Protein AF-A0A091LFB3-F1 (afdb_monomer)

Solvent-accessible surface area (backbone atoms only — not comparable to full-atom values): 7250 Å² total; per-residue (Å²): 137,87,83,76,77,90,68,91,85,64,100,72,88,86,87,85,53,40,65,62,57,31,53,50,31,42,53,39,42,75,70,62,62,49,53,48,78,47,49,41,88,76,52,60,89,85,48,93,76,52,43,26,23,54,60,40,25,84,82,42,51,69,47,24,73,76,41,66,70,29,47,23,36,37,42,35,32,58,76,48,62,43,44,51,43,72,49,101,88,35,42,36,39,40,44,34,32,36,40,38,32,26,40,44,44,98,86,72,47,73,43,81,71,52,76,47,82,46,76,49,77,48,80,90

InterPro domains:
  IPR001124 Lipid-binding serum glycoprotein, C-terminal [PF02886] (2-122)
  IPR017943 Bactericidal permeability-increasing protein, alpha/beta domain superfamily [SSF55394] (1-122)
  IPR032942 BPI/LBP/Plunc family [PTHR10504] (1-122)

Nearest PDB structures (foldseek):
  1bp1-assembly1_A  TM=8.952E-01  e=3.330E-09  Homo sapiens
  1ewf-assembly1_A  TM=7.933E-01  e=1.955E-08  Homo sapiens
  4m4d-assembly2_B  TM=7.890E-01  e=4.693E-06  Mus musculus
  4m4d-assembly1_A  TM=7.042E-01  e=3.527E-06  Mus musculus

Mean predicted aligned error: 6.25 Å

Secondary structure (DSSP, 8-state):
-------SS-S------HHHHHHHHHHHHHTT--EEEEEGGGS-TT-SS-SBHHHHTTT-HHHHHHSTT-BEEEEEEESS--EEEE-SS-EEEEEEEEEEEEEE-TTSPEEEEEEEEEEEEEE-

Structure (mmCIF, N/CA/C/O backbone):
data_AF-A0A091LFB3-F1
#
_entry.id   AF-A0A091LFB3-F1
#
loop_
_atom_site.group_PDB
_atom_site.id
_atom_site.type_symbol
_atom_site.label_atom_id
_atom_site.label_alt_id
_atom_site.label_comp_id
_atom_site.label_asym_id
_atom_site.label_entity_id
_atom_site.label_seq_id
_atom_site.pdbx_PDB_ins_code
_atom_site.Cartn_x
_atom_site.Cartn_y
_atom_site.Cartn_z
_atom_site.occupancy
_atom_site.B_iso_or_equiv
_atom_site.auth_seq_id
_atom_site.auth_comp_id
_atom_site.auth_asym_id
_atom_site.auth_atom_id
_atom_site.pdbx_PDB_model_num
ATOM 1 N N . PRO A 1 1 ? 21.304 -0.700 -22.711 1.00 55.75 1 PRO A N 1
ATOM 2 C CA . PRO A 1 1 ? 21.117 -1.568 -23.903 1.00 55.75 1 PRO A CA 1
ATOM 3 C C . PRO A 1 1 ? 20.881 -3.024 -23.474 1.00 55.75 1 PRO A C 1
ATOM 5 O O . PRO A 1 1 ? 21.701 -3.559 -22.736 1.00 55.75 1 PRO A O 1
ATOM 8 N N . MET A 1 2 ? 19.757 -3.634 -23.869 1.00 64.50 2 MET A N 1
ATOM 9 C CA . MET A 1 2 ? 19.501 -5.060 -23.619 1.00 64.50 2 MET A CA 1
ATOM 10 C C . MET A 1 2 ? 19.962 -5.866 -24.836 1.00 64.50 2 MET A C 1
ATOM 12 O O . MET A 1 2 ? 19.540 -5.573 -25.952 1.00 64.50 2 MET A O 1
ATOM 16 N N . ALA A 1 3 ? 20.828 -6.856 -24.625 1.00 66.94 3 ALA A N 1
ATOM 17 C CA . ALA A 1 3 ? 21.229 -7.801 -25.660 1.00 66.94 3 ALA A CA 1
ATOM 18 C C . ALA A 1 3 ? 20.350 -9.048 -25.544 1.00 66.94 3 ALA A C 1
ATOM 20 O O . ALA A 1 3 ? 20.377 -9.741 -24.529 1.00 66.94 3 ALA A O 1
ATOM 21 N N . LEU A 1 4 ? 19.546 -9.304 -26.570 1.00 67.75 4 LEU A N 1
ATOM 22 C CA . LEU A 1 4 ? 18.771 -10.531 -26.671 1.00 67.75 4 LEU A CA 1
ATOM 23 C C . LEU A 1 4 ? 19.666 -11.629 -27.263 1.00 67.75 4 LEU A C 1
ATOM 25 O O . LEU A 1 4 ? 20.387 -11.355 -28.227 1.00 67.75 4 LEU A O 1
ATOM 29 N N . PRO A 1 5 ? 19.650 -12.860 -26.722 1.00 71.25 5 PRO A N 1
ATOM 30 C CA . PRO A 1 5 ? 20.353 -13.962 -27.357 1.00 71.25 5 PRO A CA 1
ATOM 31 C C . PRO A 1 5 ? 19.762 -14.203 -28.750 1.00 71.25 5 PRO A C 1
ATOM 33 O O . PRO A 1 5 ? 18.551 -14.084 -28.945 1.00 71.25 5 PRO A O 1
ATOM 36 N N . ALA A 1 6 ? 20.617 -14.555 -29.713 1.00 65.56 6 ALA A N 1
ATOM 37 C CA . ALA A 1 6 ? 20.191 -15.011 -31.032 1.00 65.56 6 ALA A CA 1
ATOM 38 C C . ALA A 1 6 ? 19.434 -16.337 -30.868 1.00 65.56 6 ALA A C 1
ATOM 40 O O . ALA A 1 6 ? 20.018 -17.421 -30.846 1.00 65.56 6 ALA A O 1
ATOM 41 N N . ALA A 1 7 ? 18.131 -16.233 -30.642 1.00 61.97 7 ALA A N 1
ATOM 42 C CA . ALA A 1 7 ? 17.280 -17.374 -30.393 1.00 61.97 7 ALA A CA 1
ATOM 43 C C . ALA A 1 7 ? 17.056 -18.111 -31.714 1.00 61.97 7 ALA A C 1
ATOM 45 O O . ALA A 1 7 ? 16.656 -17.501 -32.705 1.00 61.97 7 ALA A O 1
ATOM 46 N N . ARG A 1 8 ? 17.359 -19.414 -31.739 1.00 63.72 8 ARG A N 1
ATOM 47 C CA . ARG A 1 8 ? 17.301 -20.175 -32.988 1.00 63.72 8 ARG A CA 1
ATOM 48 C C . ARG A 1 8 ? 15.885 -20.472 -33.471 1.00 63.72 8 ARG A C 1
ATOM 50 O O . ARG A 1 8 ? 15.789 -20.574 -34.674 1.00 63.72 8 ARG A O 1
ATOM 57 N N . GLU A 1 9 ? 14.833 -20.474 -32.636 1.00 73.31 9 GLU A N 1
ATOM 58 C CA . GLU A 1 9 ? 13.418 -20.427 -33.089 1.00 73.31 9 GLU A CA 1
ATOM 59 C C . GLU A 1 9 ? 12.418 -19.971 -31.990 1.00 73.31 9 GLU A C 1
ATOM 61 O O . GLU A 1 9 ? 11.824 -20.798 -31.298 1.00 73.31 9 GLU A O 1
ATOM 66 N N . PRO A 1 10 ? 12.187 -18.661 -31.800 1.00 68.62 10 PRO A N 1
ATOM 67 C CA . PRO A 1 10 ? 10.927 -18.178 -31.229 1.00 68.62 10 PRO A CA 1
ATOM 68 C C . PRO A 1 10 ? 10.177 -17.279 -32.221 1.00 68.62 10 PRO A C 1
ATOM 70 O O . PRO A 1 10 ? 10.765 -16.395 -32.839 1.00 68.62 10 PRO A O 1
ATOM 73 N N . MET A 1 11 ? 8.855 -17.451 -32.332 1.00 85.12 11 MET A N 1
ATOM 74 C CA . MET A 1 11 ? 8.001 -16.594 -33.176 1.00 85.12 11 MET A CA 1
ATOM 75 C C . MET A 1 11 ? 7.970 -15.1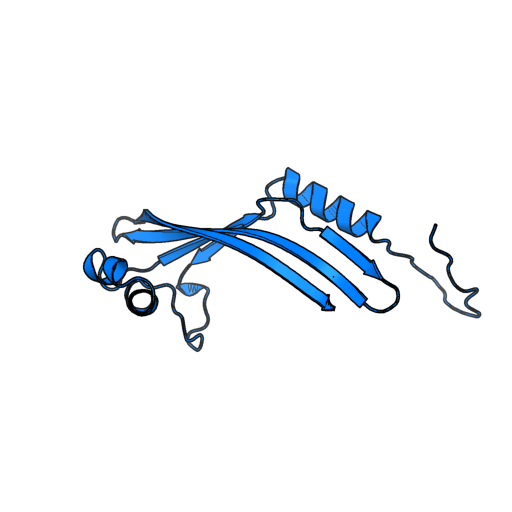23 -32.712 1.00 85.12 11 MET A C 1
ATOM 77 O O . MET A 1 11 ? 7.697 -14.235 -33.514 1.00 85.12 11 MET A O 1
ATOM 81 N N . LEU A 1 12 ? 8.263 -14.851 -31.433 1.00 81.00 12 LEU A N 1
ATOM 82 C CA . LEU A 1 12 ? 8.417 -13.506 -30.873 1.00 81.00 12 LEU A CA 1
ATOM 83 C C . LEU A 1 12 ? 9.291 -13.558 -29.612 1.00 81.00 12 LEU A C 1
ATOM 85 O O . LEU A 1 12 ? 9.079 -14.402 -28.744 1.00 81.00 12 LEU A O 1
ATOM 89 N N . LEU A 1 13 ? 10.232 -12.621 -29.486 1.00 80.88 13 LEU A N 1
ATOM 90 C CA . LEU A 1 13 ? 11.037 -12.421 -28.281 1.00 80.88 13 LEU A CA 1
ATOM 91 C C . LEU A 1 13 ? 10.818 -10.994 -27.767 1.00 80.88 13 LEU A C 1
ATOM 93 O O . LEU A 1 13 ? 11.125 -10.033 -28.470 1.00 80.88 13 LEU A O 1
ATOM 97 N N . LEU A 1 14 ? 10.279 -10.857 -26.551 1.00 81.12 14 LEU A N 1
ATOM 98 C CA . LEU A 1 14 ? 10.020 -9.560 -25.925 1.00 81.12 14 LEU A CA 1
ATOM 99 C C . LEU A 1 14 ? 10.979 -9.309 -24.759 1.00 81.12 14 LEU A C 1
ATOM 101 O O . LEU A 1 14 ? 11.073 -10.090 -23.816 1.00 81.12 14 LEU A O 1
ATOM 105 N N . ALA A 1 15 ? 11.646 -8.165 -24.829 1.00 81.19 15 ALA A N 1
ATOM 106 C CA . ALA A 1 15 ? 12.550 -7.638 -23.825 1.00 81.19 15 ALA A CA 1
ATOM 107 C C . ALA A 1 15 ? 11.835 -6.587 -22.965 1.00 81.19 15 ALA A C 1
ATOM 109 O O . ALA A 1 15 ? 11.597 -5.473 -23.432 1.00 81.19 15 ALA A O 1
ATOM 110 N N . ILE A 1 16 ? 11.526 -6.902 -21.704 1.00 82.88 16 ILE A N 1
ATOM 111 C CA . ILE A 1 16 ? 11.007 -5.911 -20.748 1.00 82.88 16 ILE A CA 1
ATOM 112 C C . ILE A 1 16 ? 12.160 -5.443 -19.865 1.00 82.88 16 ILE A C 1
ATOM 114 O O . ILE A 1 16 ? 12.809 -6.236 -19.186 1.00 82.88 16 ILE A O 1
ATOM 118 N N . THR A 1 17 ? 12.435 -4.142 -19.892 1.00 88.50 17 THR A N 1
ATOM 119 C CA . THR A 1 17 ? 13.497 -3.526 -19.093 1.00 88.50 17 THR A CA 1
ATOM 120 C C . THR A 1 17 ? 12.945 -2.973 -17.784 1.00 88.50 17 THR A C 1
ATOM 122 O O . THR A 1 17 ? 11.764 -2.638 -17.673 1.00 88.50 17 THR A O 1
ATOM 125 N N . GLU A 1 18 ? 13.829 -2.786 -16.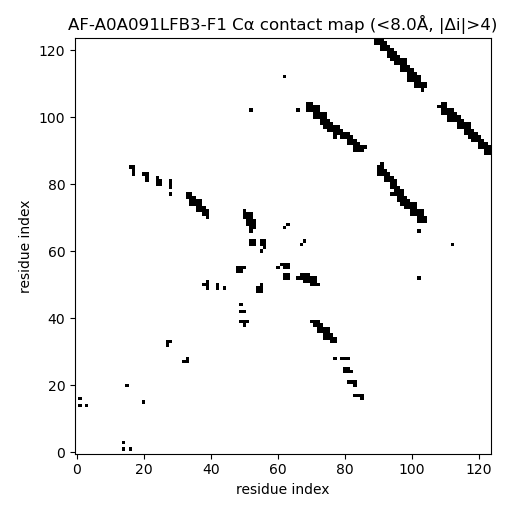803 1.00 91.75 18 GLU A N 1
ATOM 126 C CA . GLU A 1 18 ? 13.494 -2.067 -15.569 1.00 91.75 18 GLU A CA 1
ATOM 127 C C . GLU A 1 18 ? 12.987 -0.641 -15.837 1.00 91.75 18 GLU A C 1
ATOM 129 O O . GLU A 1 18 ? 12.175 -0.130 -15.074 1.00 91.75 18 GLU A O 1
ATOM 134 N N . PHE A 1 19 ? 13.392 -0.014 -16.949 1.00 92.19 19 PHE A N 1
ATOM 135 C CA . PHE A 1 19 ? 12.880 1.294 -17.356 1.00 92.19 19 PHE A CA 1
ATOM 136 C C . PHE A 1 19 ? 11.365 1.260 -17.582 1.00 92.19 19 PHE A C 1
ATOM 138 O O . PHE A 1 19 ? 10.664 2.101 -17.033 1.00 92.19 19 PHE A O 1
ATOM 145 N N . VAL A 1 20 ? 10.841 0.257 -18.300 1.00 92.75 20 VAL A N 1
ATOM 146 C CA . VAL A 1 20 ? 9.391 0.124 -18.540 1.00 92.75 20 VAL A CA 1
ATOM 147 C C . VAL A 1 20 ? 8.630 -0.004 -17.217 1.00 92.75 20 VAL A C 1
ATOM 149 O O . VAL A 1 20 ? 7.643 0.699 -16.995 1.00 92.75 20 VAL A O 1
ATOM 152 N N . ALA A 1 21 ? 9.115 -0.856 -16.309 1.00 91.88 21 ALA A N 1
ATOM 153 C CA . ALA A 1 21 ? 8.492 -1.058 -15.003 1.00 91.88 21 ALA A CA 1
ATOM 154 C C . ALA A 1 21 ? 8.553 0.207 -14.126 1.00 91.88 21 ALA A C 1
ATOM 156 O O . ALA A 1 21 ? 7.553 0.589 -13.515 1.00 91.88 21 ALA A O 1
ATOM 157 N N . ASN A 1 22 ? 9.698 0.894 -14.099 1.00 96.00 22 ASN A N 1
ATOM 158 C CA . ASN A 1 22 ? 9.874 2.123 -13.328 1.00 96.00 22 ASN A CA 1
ATOM 159 C C . ASN A 1 22 ? 9.056 3.287 -13.898 1.00 96.00 22 ASN A C 1
ATOM 161 O O . ASN A 1 22 ? 8.487 4.050 -13.120 1.00 96.00 22 ASN A O 1
ATOM 165 N N . SER A 1 23 ? 8.924 3.409 -15.221 1.00 96.69 23 SER A N 1
ATOM 166 C CA . SER A 1 23 ? 8.034 4.397 -15.842 1.00 96.69 23 SER A CA 1
ATOM 167 C C . SER A 1 23 ? 6.576 4.162 -15.446 1.00 96.69 23 SER A C 1
ATOM 169 O O . SER A 1 23 ? 5.900 5.110 -15.053 1.00 96.69 23 SER A O 1
ATOM 171 N N . ALA A 1 24 ? 6.105 2.910 -15.452 1.00 94.62 24 ALA A N 1
ATOM 172 C CA . ALA A 1 24 ? 4.762 2.590 -14.969 1.00 94.62 24 ALA A CA 1
ATOM 173 C C . ALA A 1 24 ? 4.600 2.948 -13.482 1.00 94.62 24 ALA A C 1
ATOM 175 O O . ALA A 1 24 ? 3.645 3.633 -13.109 1.00 94.62 24 ALA A O 1
ATOM 176 N N . ALA A 1 25 ? 5.556 2.553 -12.634 1.00 94.75 25 ALA A N 1
ATOM 177 C CA . ALA A 1 25 ? 5.543 2.886 -11.210 1.00 94.75 25 ALA A CA 1
ATOM 178 C C . ALA A 1 25 ? 5.504 4.405 -10.963 1.00 94.75 25 ALA A C 1
ATOM 180 O O . ALA A 1 25 ? 4.779 4.856 -10.074 1.00 94.75 25 ALA A O 1
ATOM 181 N N . PHE A 1 26 ? 6.231 5.195 -11.763 1.00 96.62 26 PHE A N 1
ATOM 182 C CA . PHE A 1 26 ? 6.180 6.658 -11.727 1.00 96.62 26 PHE A CA 1
ATOM 183 C C . PHE A 1 26 ? 4.780 7.171 -12.051 1.00 96.62 26 PHE A C 1
ATOM 185 O O . PHE A 1 26 ? 4.222 7.926 -11.260 1.00 96.62 26 PHE A O 1
ATOM 192 N N . THR A 1 27 ? 4.191 6.735 -13.166 1.00 97.75 27 THR A N 1
ATOM 193 C CA . THR A 1 27 ? 2.859 7.183 -13.595 1.00 97.75 27 THR A CA 1
ATOM 194 C C . THR A 1 27 ? 1.779 6.843 -12.570 1.00 97.75 27 THR A C 1
ATOM 196 O O . THR A 1 27 ? 0.965 7.699 -12.235 1.00 97.75 27 THR A O 1
ATOM 199 N N . TYR A 1 28 ? 1.773 5.628 -12.014 1.00 96.81 28 TYR A N 1
ATOM 200 C CA . TYR A 1 28 ? 0.793 5.263 -10.984 1.00 96.81 28 TYR A CA 1
ATOM 201 C C . TYR A 1 28 ? 0.995 6.039 -9.679 1.00 96.81 28 TYR A C 1
ATOM 203 O O . TYR A 1 28 ? 0.016 6.384 -9.009 1.00 96.81 28 TYR A O 1
ATOM 211 N N . PHE A 1 29 ? 2.248 6.324 -9.313 1.00 96.88 29 PHE A N 1
ATOM 212 C CA . PHE A 1 29 ? 2.560 7.142 -8.146 1.00 96.88 29 PHE A CA 1
ATOM 213 C C . PHE A 1 29 ? 2.084 8.587 -8.333 1.00 96.88 29 PHE A C 1
ATOM 215 O O . PHE A 1 29 ? 1.356 9.097 -7.484 1.00 96.88 29 PHE A O 1
ATOM 222 N N . THR A 1 30 ? 2.427 9.225 -9.455 1.00 96.62 30 THR A N 1
ATOM 223 C CA . THR A 1 30 ? 2.050 10.620 -9.737 1.00 96.62 30 THR A CA 1
ATOM 224 C C . THR A 1 30 ? 0.552 10.793 -9.957 1.00 96.62 30 THR A C 1
ATOM 226 O O . THR A 1 30 ? -0.004 11.809 -9.549 1.00 96.62 30 THR A O 1
ATOM 229 N N . ALA A 1 31 ? -0.130 9.783 -10.501 1.00 97.31 31 ALA A N 1
ATOM 230 C CA . ALA A 1 31 ? -1.588 9.761 -10.598 1.00 97.31 31 ALA A CA 1
ATOM 231 C C . ALA A 1 31 ? -2.296 9.573 -9.238 1.00 97.31 31 ALA A C 1
ATOM 233 O O . ALA A 1 31 ? -3.525 9.608 -9.177 1.00 97.31 31 ALA A O 1
ATOM 234 N N . GLY A 1 32 ? -1.561 9.318 -8.146 1.00 95.50 32 GLY A N 1
ATOM 235 C CA . GLY A 1 32 ? -2.147 9.038 -6.831 1.00 95.50 32 GLY A CA 1
ATOM 236 C C . GLY A 1 32 ? -2.925 7.718 -6.778 1.00 95.50 32 GLY A C 1
ATOM 237 O O . GLY A 1 32 ? -3.767 7.525 -5.898 1.00 95.50 32 GLY A O 1
ATOM 238 N N . ALA A 1 33 ? -2.665 6.805 -7.718 1.00 96.94 33 ALA A N 1
ATOM 239 C CA . ALA A 1 33 ? -3.348 5.517 -7.818 1.00 96.94 33 ALA A CA 1
ATOM 240 C C . ALA A 1 33 ? -2.810 4.490 -6.808 1.00 96.94 33 ALA A C 1
ATOM 242 O O . ALA A 1 33 ? -3.502 3.533 -6.464 1.00 96.94 33 ALA A O 1
ATOM 243 N N . LEU A 1 34 ? -1.595 4.700 -6.291 1.00 96.44 34 LEU A N 1
ATOM 244 C CA . LEU A 1 34 ? -0.961 3.842 -5.288 1.00 96.44 34 LEU A CA 1
ATOM 245 C C . LEU A 1 34 ? -1.474 4.141 -3.871 1.00 96.44 34 LEU A C 1
ATOM 247 O O . LEU A 1 34 ? -0.721 4.558 -2.989 1.00 96.44 34 LEU A O 1
ATOM 251 N N . ARG A 1 35 ? -2.774 3.935 -3.659 1.00 96.62 35 ARG A N 1
ATOM 252 C CA . ARG A 1 35 ? -3.444 4.065 -2.362 1.00 96.62 35 ARG A CA 1
ATOM 253 C C . ARG A 1 35 ? -4.512 2.995 -2.196 1.00 96.62 35 ARG A C 1
ATOM 255 O O . ARG 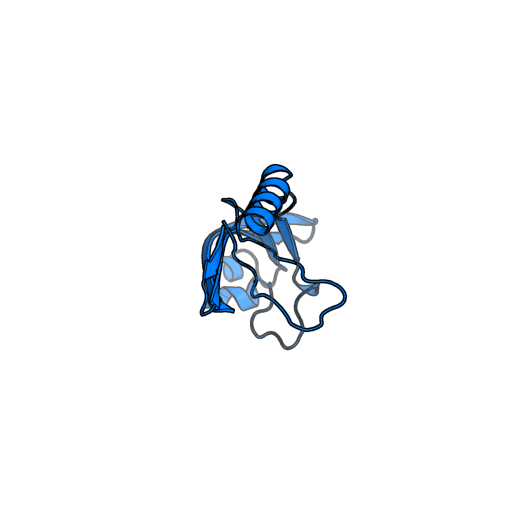A 1 35 ? -5.164 2.602 -3.163 1.00 96.62 35 ARG A O 1
ATOM 262 N N . ARG A 1 36 ? -4.707 2.523 -0.971 1.00 96.06 36 ARG A N 1
ATOM 263 C CA . ARG A 1 36 ? -5.697 1.494 -0.665 1.00 96.06 36 ARG A CA 1
ATOM 264 C C . ARG A 1 36 ? -6.203 1.642 0.755 1.00 96.06 36 ARG A C 1
ATOM 266 O O . ARG A 1 36 ? -5.410 1.701 1.683 1.00 96.06 36 ARG A O 1
ATOM 273 N N . ASN A 1 37 ? -7.516 1.596 0.918 1.00 95.94 37 ASN A N 1
ATOM 274 C CA . ASN A 1 37 ? -8.132 1.544 2.235 1.00 95.94 37 ASN A CA 1
ATOM 275 C C . ASN A 1 37 ? -8.491 0.090 2.540 1.00 95.94 37 ASN A C 1
ATOM 277 O O . ASN A 1 37 ? -9.081 -0.590 1.696 1.00 95.94 37 ASN A O 1
ATOM 281 N N . ILE A 1 38 ? -8.099 -0.382 3.719 1.00 94.62 38 ILE A N 1
ATOM 282 C CA . ILE A 1 38 ? -8.371 -1.727 4.220 1.00 94.62 38 ILE A CA 1
ATOM 283 C C . ILE A 1 38 ? -9.250 -1.590 5.455 1.00 94.62 38 ILE A C 1
ATOM 285 O O . ILE A 1 38 ? -8.837 -1.009 6.456 1.00 94.62 38 ILE A O 1
ATOM 289 N N . SER A 1 39 ? -10.456 -2.136 5.388 1.00 92.44 39 SER A N 1
ATOM 290 C CA . SER A 1 39 ? -11.381 -2.219 6.517 1.00 92.44 39 SER A CA 1
ATOM 291 C C . SER A 1 39 ? -11.344 -3.604 7.159 1.00 92.44 39 SER A C 1
ATOM 293 O O . SER A 1 39 ? -10.878 -4.580 6.568 1.00 92.44 39 SER A O 1
ATOM 295 N N . SER A 1 40 ? -11.870 -3.703 8.378 1.00 86.94 40 SER A N 1
ATOM 296 C CA . SER A 1 40 ? -11.899 -4.949 9.154 1.00 86.94 40 SER A CA 1
ATOM 297 C C . SER A 1 40 ? -12.549 -6.131 8.432 1.00 86.94 40 SER A C 1
ATOM 2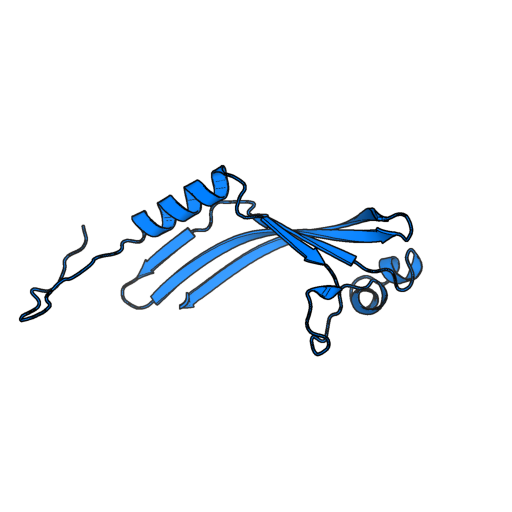99 O O . SER A 1 40 ? -12.051 -7.247 8.522 1.00 86.94 40 SER A O 1
ATOM 301 N N . ASN A 1 41 ? -13.601 -5.891 7.652 1.00 88.31 41 ASN A N 1
ATOM 302 C CA . ASN A 1 41 ? -14.298 -6.922 6.880 1.00 88.31 41 ASN A CA 1
ATOM 303 C C . ASN A 1 41 ? -13.524 -7.432 5.649 1.00 88.31 41 ASN A C 1
ATOM 305 O O . ASN A 1 41 ? -13.926 -8.436 5.068 1.00 88.31 41 ASN A O 1
ATOM 309 N N . MET A 1 42 ? -12.445 -6.760 5.233 1.00 91.88 42 MET A N 1
ATOM 310 C CA . MET A 1 42 ? -11.603 -7.219 4.122 1.00 91.88 42 MET A CA 1
ATOM 311 C C . MET A 1 42 ? -10.595 -8.283 4.563 1.00 91.88 42 MET A C 1
ATOM 313 O O . MET A 1 42 ? -10.023 -8.969 3.716 1.00 91.88 42 MET A O 1
ATOM 317 N N . LEU A 1 43 ? -10.350 -8.414 5.870 1.00 89.50 43 LEU A N 1
ATOM 318 C CA . LEU A 1 43 ? -9.419 -9.402 6.395 1.00 89.50 43 LEU A CA 1
ATOM 319 C C . LEU A 1 43 ? -10.099 -10.767 6.547 1.00 89.50 43 LEU A C 1
ATOM 321 O O . LEU A 1 43 ? -11.215 -10.849 7.065 1.00 89.50 43 LEU A O 1
ATOM 325 N N . PRO A 1 44 ? -9.429 -11.865 6.152 1.00 89.94 44 PRO A N 1
ATOM 326 C CA . PRO A 1 44 ? -9.937 -13.203 6.412 1.00 89.94 44 PRO A CA 1
ATOM 327 C C . PRO A 1 44 ? -10.162 -13.426 7.9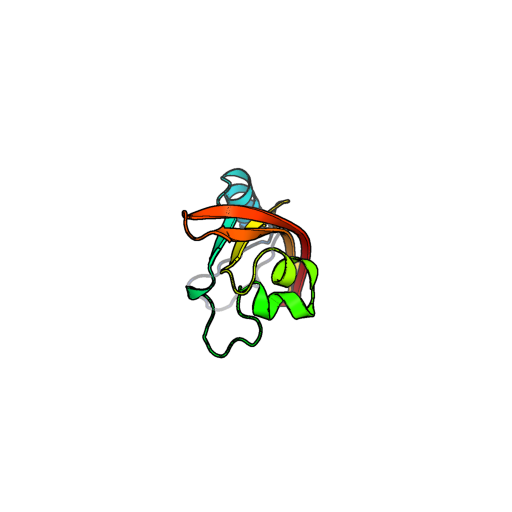10 1.00 89.94 44 PRO A C 1
ATOM 329 O O . PRO A 1 44 ? -9.332 -13.044 8.734 1.00 89.94 44 PRO A O 1
ATOM 332 N N . GLN A 1 45 ? -11.231 -14.136 8.277 1.00 85.50 45 GLN A N 1
ATOM 333 C CA . GLN A 1 45 ? -11.525 -14.448 9.686 1.00 85.50 45 GLN A CA 1
ATOM 334 C C . GLN A 1 45 ? -10.392 -15.221 10.383 1.00 85.50 45 GLN A C 1
ATOM 336 O O . GLN A 1 45 ? -10.200 -15.095 11.585 1.00 85.50 45 GLN A O 1
ATOM 341 N N . ARG A 1 46 ? -9.619 -16.007 9.621 1.00 88.06 46 ARG A N 1
ATOM 342 C CA . ARG A 1 46 ? -8.469 -16.778 10.124 1.00 88.06 46 ARG A CA 1
ATOM 343 C C . ARG A 1 46 ? -7.212 -15.934 10.337 1.00 88.06 46 ARG A C 1
ATOM 345 O O . ARG A 1 46 ? -6.231 -16.444 10.866 1.00 88.06 46 ARG A O 1
ATOM 352 N N . PHE A 1 47 ? -7.203 -14.682 9.883 1.00 86.06 47 PHE A N 1
ATOM 353 C CA . PHE A 1 47 ? -6.060 -13.806 10.080 1.00 86.06 47 PHE A CA 1
ATOM 354 C C . PHE A 1 47 ? -5.976 -13.420 11.568 1.00 86.06 47 PHE A C 1
ATOM 356 O O . PHE A 1 47 ? -6.977 -12.960 12.126 1.00 86.06 47 PHE A O 1
ATOM 363 N N . PRO A 1 48 ? -4.818 -13.614 12.227 1.00 82.12 48 PRO A N 1
ATOM 364 C CA . PRO A 1 48 ? -4.706 -13.489 13.682 1.00 82.12 48 PRO A CA 1
ATOM 365 C C . PRO A 1 48 ? -4.888 -12.051 14.177 1.00 82.12 48 PRO A C 1
ATOM 367 O O . PRO A 1 48 ? -5.230 -11.840 15.335 1.00 82.12 48 PRO A O 1
ATOM 370 N N . LEU A 1 49 ? -4.669 -11.064 13.303 1.00 85.69 49 LEU A N 1
ATOM 371 C CA . LEU A 1 49 ? -4.743 -9.645 13.628 1.00 85.69 49 LEU A CA 1
ATOM 372 C C . LEU A 1 49 ? -5.945 -9.004 12.944 1.00 85.69 49 LEU A C 1
ATOM 374 O O . LEU A 1 49 ? -5.848 -8.464 11.844 1.00 85.69 49 LEU A O 1
ATOM 378 N N . GLN A 1 50 ? -7.098 -9.062 13.601 1.00 91.62 50 GLN A N 1
ATOM 379 C CA . GLN A 1 50 ? -8.291 -8.369 13.123 1.00 91.62 50 GLN A CA 1
ATOM 380 C C . GLN A 1 50 ? -8.106 -6.852 13.279 1.00 91.62 50 GLN A C 1
ATOM 382 O O . GLN A 1 50 ? -7.578 -6.391 14.289 1.00 91.62 50 GLN A O 1
ATOM 387 N N . LEU A 1 51 ? -8.580 -6.049 12.320 1.00 93.25 51 LEU A N 1
ATOM 388 C CA . LEU A 1 51 ? -8.562 -4.580 12.435 1.00 93.25 51 LEU A CA 1
ATOM 389 C C . LEU A 1 51 ? -9.669 -4.107 13.387 1.00 93.25 51 LEU A C 1
ATOM 391 O O . LEU A 1 51 ? -10.695 -3.561 12.980 1.00 93.25 51 LEU A O 1
ATOM 395 N N . ARG A 1 52 ? -9.466 -4.365 14.677 1.00 93.81 52 ARG A N 1
ATOM 396 C CA . ARG A 1 52 ? -10.294 -3.898 15.791 1.00 93.81 52 ARG A CA 1
ATOM 397 C C . ARG A 1 52 ? -9.385 -3.401 16.900 1.00 93.81 52 ARG A C 1
ATOM 399 O O . ARG A 1 52 ? -8.324 -3.985 17.133 1.00 93.81 52 ARG A O 1
ATOM 406 N N . THR A 1 53 ? -9.831 -2.397 17.643 1.00 94.25 53 THR A N 1
ATOM 407 C CA . THR A 1 53 ? -9.072 -1.857 18.781 1.00 94.25 53 THR A CA 1
ATOM 408 C C . THR A 1 53 ? -8.782 -2.921 19.838 1.00 94.25 53 THR A C 1
ATOM 410 O O . THR A 1 53 ? -7.696 -2.918 20.402 1.00 94.25 53 THR A O 1
ATOM 413 N N . LYS A 1 54 ? -9.671 -3.909 20.011 1.00 93.25 54 LYS A N 1
ATOM 414 C CA . LYS A 1 54 ? -9.454 -5.058 20.904 1.00 93.25 54 LYS A CA 1
ATOM 415 C C . LYS A 1 54 ? -8.238 -5.895 20.515 1.00 93.25 54 LYS A C 1
ATOM 417 O O . LYS A 1 54 ? -7.413 -6.196 21.369 1.00 93.25 54 LYS A O 1
ATOM 422 N N . SER A 1 55 ? -8.104 -6.238 19.233 1.00 91.25 55 SER A N 1
ATOM 423 C CA . SER A 1 55 ? -6.942 -6.986 18.731 1.00 91.25 55 SER A CA 1
ATOM 424 C C . SER A 1 55 ? -5.682 -6.118 18.718 1.00 91.25 55 SER A C 1
ATOM 426 O O . SER A 1 55 ? -4.590 -6.614 18.977 1.00 91.25 55 SER A O 1
ATOM 428 N N . MET A 1 56 ? -5.821 -4.820 18.431 1.00 91.25 56 MET A N 1
ATOM 429 C CA . MET A 1 56 ? -4.705 -3.871 18.451 1.00 91.25 56 MET A CA 1
ATOM 430 C C . MET A 1 56 ? -4.256 -3.494 19.863 1.00 91.25 56 MET A C 1
ATOM 432 O O . MET A 1 56 ? -3.123 -3.052 20.024 1.00 91.25 56 MET A O 1
ATOM 436 N N . GLY A 1 57 ? -5.089 -3.714 20.882 1.00 89.06 57 GLY A N 1
ATOM 437 C CA . GLY A 1 57 ? -4.768 -3.465 22.287 1.00 89.06 57 GLY A CA 1
ATOM 438 C C . GLY A 1 57 ? -3.539 -4.236 22.774 1.00 89.06 57 GLY A C 1
ATOM 439 O O . GLY A 1 57 ? -2.861 -3.778 23.685 1.00 89.06 57 GLY A O 1
ATOM 440 N N . HIS A 1 58 ? -3.188 -5.347 22.116 1.00 89.50 58 HIS A N 1
ATOM 441 C CA . HIS A 1 58 ? -1.938 -6.070 22.365 1.00 89.50 58 HIS A CA 1
ATOM 442 C C . HIS A 1 58 ? -0.678 -5.271 21.987 1.00 89.50 58 HIS A C 1
ATOM 444 O O . HIS A 1 58 ? 0.384 -5.516 22.551 1.00 89.50 58 HIS A O 1
ATOM 450 N N . PHE A 1 59 ? -0.786 -4.320 21.055 1.00 88.31 59 PHE A N 1
ATOM 451 C CA . PHE A 1 59 ? 0.319 -3.464 20.605 1.00 88.31 59 PHE A CA 1
ATOM 452 C C . PHE A 1 59 ? 0.188 -2.021 21.105 1.00 88.31 59 PHE A C 1
ATOM 454 O O . PHE A 1 59 ? 1.192 -1.375 21.388 1.00 88.31 59 PHE A O 1
ATOM 461 N N . ALA A 1 60 ? -1.041 -1.513 21.205 1.00 90.38 60 ALA A N 1
ATOM 462 C CA . ALA A 1 60 ? -1.363 -0.153 21.628 1.00 90.38 60 ALA A CA 1
ATOM 463 C C . ALA A 1 60 ? -2.538 -0.178 22.628 1.00 90.38 60 ALA A C 1
ATOM 465 O O . ALA A 1 60 ? -3.687 0.056 22.235 1.00 90.38 60 ALA A O 1
ATOM 466 N N . PRO A 1 61 ? -2.276 -0.473 23.917 1.00 92.19 61 PRO A N 1
ATOM 467 C CA . PRO A 1 61 ? -3.311 -0.646 24.943 1.00 92.19 61 PRO A CA 1
ATOM 468 C C . PRO A 1 61 ? -4.270 0.544 25.063 1.00 92.19 61 PRO A C 1
ATOM 470 O O . PRO A 1 61 ? -5.481 0.363 25.201 1.00 92.19 61 PRO A O 1
ATOM 473 N N . GLN A 1 62 ? -3.752 1.763 24.890 1.00 92.81 62 GLN A N 1
ATOM 474 C CA . GLN A 1 62 ? -4.514 3.009 25.003 1.00 92.81 62 GLN A CA 1
ATOM 475 C C . GLN A 1 62 ? -5.663 3.098 23.984 1.00 92.81 62 GLN A C 1
ATOM 477 O O . GLN A 1 62 ? -6.660 3.780 24.230 1.00 92.81 62 GLN A O 1
ATOM 482 N N . LEU A 1 63 ? -5.557 2.408 22.838 1.00 93.19 63 LEU A N 1
ATOM 483 C CA . LEU A 1 63 ? -6.644 2.352 21.855 1.00 93.19 63 LEU A CA 1
ATOM 484 C C . LEU A 1 63 ? -7.833 1.552 22.374 1.00 93.19 63 LEU A C 1
ATOM 486 O O . LEU A 1 63 ? -8.971 1.975 22.185 1.00 93.19 63 LEU A O 1
ATOM 490 N N . GLN A 1 64 ? -7.578 0.419 23.027 1.00 94.12 64 GLN A N 1
ATOM 491 C CA . GLN A 1 64 ? -8.635 -0.405 23.604 1.00 94.12 64 GLN A CA 1
ATOM 492 C C . GLN A 1 64 ? -9.266 0.271 24.828 1.00 94.12 64 GLN A C 1
ATOM 494 O O . GLN A 1 64 ? -10.472 0.150 25.022 1.00 94.12 64 GLN A O 1
ATOM 499 N N . GLU A 1 65 ? -8.482 0.999 25.625 1.00 94.88 65 GLU A N 1
ATOM 500 C CA . GLU A 1 65 ? -8.993 1.766 26.769 1.00 94.88 65 GLU A CA 1
ATOM 501 C C . GLU A 1 65 ? -9.914 2.910 26.328 1.00 94.88 65 GLU A C 1
ATOM 503 O O . GLU A 1 65 ? -11.003 3.081 26.874 1.00 94.88 65 GLU A O 1
ATOM 508 N N . ARG A 1 66 ? -9.503 3.686 25.315 1.00 94.81 66 ARG A N 1
ATOM 509 C CA . ARG A 1 66 ? -10.253 4.867 24.860 1.00 94.81 66 ARG A CA 1
ATOM 510 C C . ARG A 1 66 ? -11.408 4.531 23.915 1.00 94.81 66 ARG A C 1
ATOM 512 O O . ARG A 1 66 ? -12.418 5.229 23.916 1.00 94.81 66 ARG A O 1
ATOM 519 N N . TYR A 1 67 ? -11.254 3.489 23.103 1.00 94.94 67 TYR A N 1
ATOM 520 C CA . TYR A 1 67 ? -12.224 3.074 22.091 1.00 94.94 67 TYR A CA 1
ATOM 521 C C . TYR A 1 67 ? -12.444 1.556 22.153 1.00 94.94 67 TYR A C 1
ATOM 523 O O . TYR A 1 67 ? -11.958 0.824 21.289 1.00 94.94 67 TYR A O 1
ATOM 531 N N . PRO A 1 68 ? -13.166 1.047 23.162 1.00 94.88 68 PRO A N 1
ATOM 532 C CA . PRO A 1 68 ? -13.280 -0.388 23.390 1.00 94.88 68 PRO A CA 1
ATOM 533 C C . PRO A 1 68 ? -14.005 -1.114 22.249 1.00 94.88 68 PRO A C 1
ATOM 535 O O . PRO A 1 68 ? -15.123 -0.756 21.871 1.00 94.88 68 PRO A O 1
ATOM 538 N N . ASP A 1 69 ? -13.340 -2.147 21.716 1.00 94.25 69 ASP A N 1
ATOM 539 C CA . ASP A 1 69 ? -13.816 -3.065 20.664 1.00 94.25 69 ASP A CA 1
ATOM 540 C C . ASP A 1 69 ? -14.419 -2.402 19.404 1.00 94.25 69 ASP A C 1
ATOM 542 O O . ASP A 1 69 ? -15.302 -2.950 18.735 1.00 94.25 69 ASP A O 1
ATOM 546 N N . GLN A 1 70 ? -13.908 -1.227 19.046 1.00 95.31 70 GLN A N 1
ATOM 547 C CA . GLN A 1 70 ? -14.296 -0.507 17.839 1.00 95.31 70 GLN A CA 1
ATOM 548 C C . GLN A 1 70 ? -13.590 -1.072 16.594 1.00 95.31 70 GLN A C 1
ATOM 550 O O . GLN A 1 70 ? -12.435 -1.515 16.675 1.00 95.31 70 GLN A O 1
ATOM 555 N N . PRO A 1 71 ? -14.253 -1.062 15.424 1.00 95.12 71 PRO A N 1
ATOM 556 C CA . PRO A 1 71 ? -13.612 -1.398 14.162 1.00 95.12 71 PRO A CA 1
ATOM 557 C C . PRO A 1 71 ? -12.549 -0.360 13.790 1.00 95.12 71 PRO A C 1
ATOM 559 O O . PRO A 1 71 ? -12.653 0.823 14.118 1.00 95.12 71 PRO A O 1
ATOM 562 N N . MET A 1 72 ? -11.522 -0.816 13.080 1.00 95.50 72 MET A N 1
ATOM 563 C CA . MET A 1 72 ? -10.466 0.038 12.553 1.00 95.50 72 MET A CA 1
ATOM 564 C C . MET A 1 72 ? -10.390 -0.049 11.029 1.00 95.50 72 MET A C 1
ATOM 566 O O . MET A 1 72 ? -10.734 -1.066 10.420 1.00 95.50 72 MET A O 1
ATOM 570 N N . GLU A 1 73 ? -9.902 1.029 10.429 1.00 96.25 73 GLU A N 1
ATOM 571 C CA . GLU A 1 73 ? -9.543 1.116 9.015 1.00 96.25 73 GLU A CA 1
ATOM 572 C C . GLU A 1 73 ? -8.065 1.492 8.888 1.00 96.25 73 GLU A C 1
ATOM 574 O O . GLU A 1 73 ? -7.529 2.243 9.703 1.00 96.25 73 GLU A O 1
ATOM 579 N N . LEU A 1 74 ? -7.404 0.968 7.859 1.00 96.06 74 LEU A N 1
ATOM 580 C CA . LEU A 1 74 ? -6.021 1.281 7.526 1.00 96.06 74 LEU A CA 1
ATOM 581 C C . LEU A 1 74 ? -5.964 1.900 6.132 1.00 96.06 74 LEU A C 1
ATOM 583 O O . LEU A 1 74 ? -6.326 1.260 5.144 1.00 96.06 74 LEU A O 1
ATOM 587 N N . HIS A 1 75 ? -5.508 3.141 6.039 1.00 97.25 75 HIS A N 1
ATOM 588 C CA . HIS A 1 75 ? -5.303 3.843 4.780 1.00 97.25 75 HIS A CA 1
ATOM 589 C C . HIS A 1 75 ? -3.835 3.723 4.378 1.00 97.25 75 HIS A C 1
ATOM 591 O O . HIS A 1 75 ? -2.945 4.321 4.983 1.00 97.25 75 HIS A O 1
ATOM 597 N N . LEU A 1 76 ? -3.587 2.915 3.356 1.00 97.06 76 LEU A N 1
ATOM 598 C CA . LEU A 1 76 ? -2.280 2.723 2.753 1.00 97.06 76 LEU A CA 1
ATOM 599 C C . LEU A 1 76 ? -2.085 3.710 1.609 1.00 97.06 76 LEU A C 1
ATOM 601 O O . LEU A 1 76 ? -2.970 3.886 0.771 1.00 97.06 76 LEU A O 1
ATOM 605 N N . SER A 1 77 ? -0.903 4.302 1.521 1.00 97.25 77 SER A N 1
ATOM 606 C CA . SER A 1 77 ? -0.519 5.167 0.406 1.00 97.25 77 SER A CA 1
ATOM 607 C C . SER A 1 77 ? 0.972 5.061 0.126 1.00 97.25 77 SER A C 1
ATOM 609 O O . SER A 1 77 ? 1.776 4.879 1.038 1.00 97.25 77 SER A O 1
ATOM 611 N N . ALA A 1 78 ? 1.368 5.164 -1.139 1.00 97.31 78 ALA A N 1
ATOM 612 C CA . ALA A 1 78 ? 2.772 5.307 -1.492 1.00 97.31 78 ALA A CA 1
ATOM 613 C C . ALA A 1 78 ? 3.261 6.705 -1.095 1.00 97.31 78 ALA A C 1
ATOM 615 O O . ALA A 1 78 ? 2.614 7.707 -1.393 1.00 97.31 78 ALA A O 1
ATOM 616 N N . ARG A 1 79 ? 4.428 6.775 -0.451 1.00 97.00 79 ARG A N 1
ATOM 617 C CA . ARG A 1 79 ? 5.104 8.046 -0.143 1.00 97.00 79 ARG A CA 1
ATOM 618 C C . ARG A 1 79 ? 6.131 8.445 -1.187 1.00 97.00 79 ARG A C 1
ATOM 620 O O . ARG A 1 79 ? 6.475 9.615 -1.305 1.00 97.00 79 ARG A O 1
ATOM 627 N N . ARG A 1 80 ? 6.685 7.455 -1.877 1.00 95.19 80 ARG A N 1
ATOM 628 C CA . ARG A 1 80 ? 7.658 7.623 -2.952 1.00 95.19 80 ARG A CA 1
ATOM 629 C C . ARG A 1 80 ? 7.320 6.621 -4.040 1.00 95.19 80 ARG A C 1
ATOM 631 O O . ARG A 1 80 ? 6.700 5.592 -3.768 1.00 95.19 80 ARG A O 1
ATOM 638 N N . GLN A 1 81 ? 7.776 6.912 -5.247 1.00 94.56 81 GLN A N 1
ATOM 639 C CA . GLN A 1 81 ? 7.690 5.985 -6.361 1.00 94.56 81 GLN A CA 1
ATOM 640 C C . GLN A 1 81 ? 8.314 4.621 -5.986 1.00 94.56 81 GLN A C 1
ATOM 642 O O . GLN A 1 81 ? 9.448 4.593 -5.495 1.00 94.56 81 GLN A O 1
ATOM 647 N N . PRO A 1 82 ? 7.603 3.501 -6.216 1.00 94.94 82 PRO A N 1
ATOM 648 C CA . PRO A 1 82 ? 8.184 2.162 -6.168 1.00 94.94 82 PRO A CA 1
ATOM 649 C C . PRO A 1 82 ? 9.345 2.015 -7.150 1.00 94.94 82 PRO A C 1
ATOM 651 O O . PRO A 1 82 ? 9.252 2.475 -8.285 1.00 94.94 82 PRO A O 1
ATOM 654 N N . LEU A 1 83 ? 10.412 1.337 -6.738 1.00 95.44 83 LEU A N 1
ATOM 655 C CA . LEU A 1 83 ? 11.574 1.099 -7.595 1.00 95.44 83 LEU A CA 1
ATOM 656 C C . LEU A 1 83 ? 11.70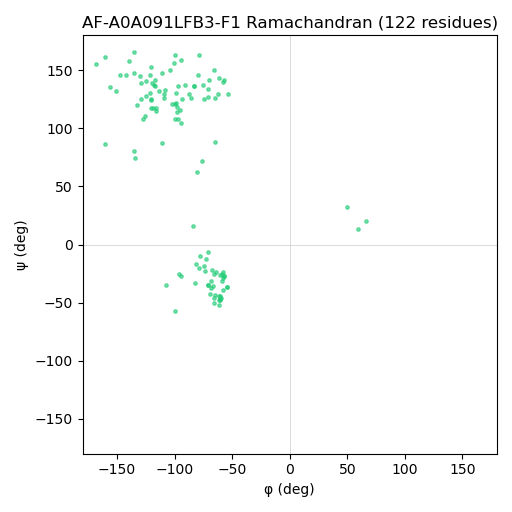5 -0.388 -7.896 1.00 95.44 83 LEU A C 1
ATOM 658 O O . LEU A 1 83 ? 11.651 -1.212 -6.982 1.00 95.44 83 LEU A O 1
ATOM 662 N N . LEU A 1 84 ? 11.905 -0.713 -9.169 1.00 94.00 84 LEU A N 1
ATOM 663 C CA . LEU A 1 84 ? 12.202 -2.055 -9.647 1.00 94.00 84 LEU A CA 1
ATOM 664 C C . LEU A 1 84 ? 13.585 -2.074 -10.294 1.00 94.00 84 LEU A C 1
ATOM 666 O O . LEU A 1 84 ? 13.924 -1.179 -11.067 1.00 94.00 84 LEU A O 1
ATOM 670 N N . SER A 1 85 ? 14.368 -3.105 -9.995 1.00 92.50 85 SER A N 1
ATOM 671 C CA . SER A 1 85 ? 15.650 -3.357 -10.646 1.00 92.50 85 SER A CA 1
ATOM 672 C C . SER A 1 85 ? 15.712 -4.790 -11.146 1.00 92.50 85 SER A C 1
ATOM 674 O O . SER A 1 85 ? 15.515 -5.739 -10.380 1.00 92.50 85 SER A O 1
ATOM 676 N N . CYS A 1 86 ? 15.987 -4.935 -12.438 1.00 89.00 86 CYS A N 1
ATOM 677 C CA . CYS A 1 86 ? 16.116 -6.234 -13.085 1.00 89.00 86 CYS A CA 1
ATOM 678 C C . CYS A 1 86 ? 17.592 -6.622 -13.089 1.00 89.00 86 CYS A C 1
ATOM 680 O O . CYS A 1 86 ? 18.373 -6.092 -13.880 1.00 89.00 86 CYS A O 1
ATOM 682 N N . ARG A 1 87 ? 17.979 -7.549 -12.212 1.00 85.69 87 ARG A N 1
ATOM 683 C CA . ARG A 1 87 ? 19.324 -8.131 -12.217 1.00 85.69 87 ARG A CA 1
ATOM 684 C C . ARG A 1 87 ? 19.291 -9.505 -12.887 1.00 85.69 87 ARG A C 1
ATOM 686 O O . ARG A 1 87 ? 18.230 -10.126 -12.909 1.00 85.69 87 ARG A O 1
ATOM 693 N N . PRO A 1 88 ? 20.422 -10.000 -13.422 1.00 81.94 88 PRO A N 1
ATOM 694 C CA . PRO A 1 88 ? 20.464 -11.313 -14.069 1.00 81.94 88 PRO A CA 1
ATOM 695 C C . PRO A 1 88 ? 20.009 -12.466 -13.165 1.00 81.94 88 PRO A C 1
ATOM 697 O O . PRO A 1 88 ? 19.535 -13.480 -13.664 1.00 81.94 88 PRO A O 1
ATOM 700 N N . ASP A 1 89 ? 20.168 -12.315 -11.850 1.00 84.00 89 ASP A N 1
ATOM 701 C CA . ASP A 1 89 ? 19.873 -13.336 -10.848 1.00 84.00 89 ASP A CA 1
ATOM 702 C C . ASP A 1 89 ? 18.484 -13.203 -10.211 1.00 84.00 89 ASP A C 1
ATOM 704 O O . ASP A 1 89 ? 17.975 -14.189 -9.684 1.00 84.00 89 ASP A O 1
ATOM 708 N N . ALA A 1 90 ? 17.903 -11.997 -10.196 1.00 85.94 90 ALA A N 1
ATOM 709 C CA . ALA A 1 90 ? 16.644 -11.736 -9.507 1.00 85.94 90 ALA A CA 1
ATOM 710 C C . ALA A 1 90 ? 16.022 -10.379 -9.853 1.00 85.94 90 ALA A C 1
ATOM 712 O O . ALA A 1 90 ? 16.707 -9.385 -10.143 1.00 85.94 90 ALA A O 1
ATOM 713 N N . LEU A 1 91 ? 14.704 -10.311 -9.676 1.00 89.62 91 LEU A N 1
ATOM 714 C CA . LEU A 1 91 ? 13.974 -9.052 -9.664 1.00 89.62 91 LEU A CA 1
ATOM 715 C C . LEU A 1 91 ? 14.000 -8.466 -8.254 1.00 89.62 91 LEU A C 1
ATOM 717 O O . LEU A 1 91 ? 13.600 -9.113 -7.288 1.00 89.62 91 LEU A O 1
ATOM 721 N N . HIS A 1 92 ? 14.438 -7.219 -8.135 1.00 93.56 92 HIS A N 1
ATOM 722 C CA . HIS A 1 92 ? 14.449 -6.504 -6.866 1.00 93.56 92 HIS A CA 1
ATOM 723 C C . HIS A 1 92 ? 13.387 -5.410 -6.884 1.00 93.56 92 HIS A C 1
ATOM 725 O O . HIS A 1 92 ? 13.343 -4.602 -7.810 1.00 93.56 92 HIS A O 1
ATOM 731 N N . GLY A 1 93 ? 12.550 -5.369 -5.851 1.00 94.44 93 GLY A N 1
ATOM 732 C CA . GLY A 1 93 ? 11.539 -4.335 -5.651 1.00 94.44 93 GLY A CA 1
ATOM 733 C C . GLY A 1 93 ? 11.764 -3.586 -4.343 1.00 94.44 93 GLY A C 1
ATOM 734 O O . GLY A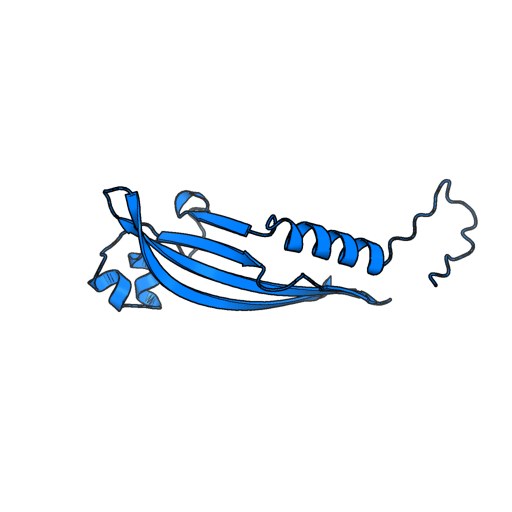 1 93 ? 12.065 -4.204 -3.322 1.00 94.44 93 GLY A O 1
ATOM 735 N N . ALA A 1 94 ? 11.587 -2.268 -4.359 1.00 96.25 94 ALA A N 1
ATOM 736 C CA . ALA A 1 94 ? 11.565 -1.426 -3.169 1.00 96.25 94 ALA A CA 1
ATOM 737 C C . ALA A 1 94 ? 10.271 -0.606 -3.121 1.00 96.25 94 ALA A C 1
ATOM 739 O O . ALA A 1 94 ? 9.918 0.093 -4.075 1.00 96.25 94 ALA A O 1
ATOM 740 N N . LEU A 1 95 ? 9.572 -0.688 -1.991 1.00 95.25 95 LEU A N 1
ATOM 741 C CA . LEU A 1 95 ? 8.292 -0.034 -1.739 1.00 95.25 95 LEU A CA 1
ATOM 742 C C . LEU A 1 95 ? 8.413 0.886 -0.527 1.00 95.25 95 LEU A C 1
ATOM 744 O O . LEU A 1 95 ? 8.873 0.472 0.537 1.00 95.25 95 LEU A O 1
ATOM 748 N N . PHE A 1 96 ? 7.953 2.126 -0.682 1.00 96.94 96 PHE A N 1
ATOM 749 C CA . PHE A 1 96 ? 7.946 3.131 0.377 1.00 96.94 96 PHE A CA 1
ATOM 750 C C . PHE A 1 96 ? 6.532 3.669 0.545 1.00 96.94 96 PHE A C 1
ATOM 752 O O . PHE A 1 96 ? 6.021 4.383 -0.323 1.00 96.94 96 PHE A O 1
ATOM 759 N N . GLY A 1 97 ? 5.900 3.337 1.664 1.00 96.69 97 GLY A N 1
ATOM 760 C CA . GLY A 1 97 ? 4.502 3.664 1.910 1.00 96.69 97 GLY A CA 1
ATOM 761 C C . GLY A 1 97 ? 4.251 4.210 3.305 1.00 96.69 97 GLY A C 1
ATOM 762 O O . GLY A 1 97 ? 5.086 4.107 4.201 1.00 96.69 97 GLY A O 1
ATOM 763 N N . SER A 1 98 ? 3.081 4.794 3.483 1.00 97.62 98 SER A N 1
ATOM 764 C CA . SER A 1 98 ? 2.483 5.121 4.770 1.00 97.62 98 SER A CA 1
ATOM 765 C C . SER A 1 98 ? 1.279 4.233 5.010 1.00 97.62 98 SER A C 1
ATOM 767 O O . SER A 1 98 ? 0.579 3.858 4.070 1.00 97.62 98 SER A O 1
ATOM 769 N N . ALA A 1 99 ? 1.049 3.923 6.279 1.00 97.00 99 ALA A N 1
ATOM 770 C CA . ALA A 1 99 ? -0.162 3.270 6.733 1.00 97.00 99 ALA A CA 1
ATOM 771 C C . ALA A 1 99 ? -0.747 4.097 7.874 1.00 97.00 99 ALA A C 1
ATOM 773 O O . ALA A 1 99 ? -0.167 4.159 8.957 1.00 97.00 99 ALA A O 1
ATOM 774 N N . GLU A 1 100 ? -1.850 4.780 7.605 1.00 97.50 100 GLU A N 1
ATOM 775 C CA . GLU A 1 100 ? -2.556 5.591 8.589 1.00 97.50 100 GLU A CA 1
ATOM 776 C C . GLU A 1 100 ? -3.737 4.797 9.137 1.00 97.50 100 GLU A C 1
ATOM 778 O O . GLU A 1 100 ? -4.587 4.328 8.379 1.00 97.50 100 GLU A O 1
ATOM 783 N N . ALA A 1 101 ? -3.757 4.591 10.448 1.00 96.00 101 ALA A N 1
ATOM 784 C CA . ALA A 1 101 ? -4.789 3.819 11.116 1.00 96.00 101 ALA A CA 1
ATOM 785 C C . ALA A 1 101 ? -5.861 4.746 11.688 1.00 96.00 101 ALA A C 1
ATOM 787 O O . ALA A 1 101 ? -5.547 5.748 12.333 1.00 96.00 101 ALA A O 1
ATOM 788 N N . PHE A 1 102 ? -7.121 4.366 11.515 1.00 97.06 102 PHE A N 1
ATOM 789 C CA . PHE A 1 102 ? -8.282 5.083 12.022 1.00 97.06 102 PHE A CA 1
ATOM 790 C C . PHE A 1 102 ? -9.146 4.162 12.871 1.00 97.06 102 PHE A C 1
ATOM 792 O O . PHE A 1 102 ? -9.365 3.003 12.518 1.00 97.06 102 PHE A O 1
ATOM 799 N N . VAL A 1 103 ? -9.686 4.697 13.961 1.00 96.88 103 VAL A N 1
ATOM 800 C CA . VAL A 1 103 ? -10.816 4.090 14.667 1.00 96.88 103 VAL A CA 1
ATOM 801 C C . VAL A 1 103 ? -12.099 4.594 14.020 1.00 96.88 103 VAL A C 1
ATOM 803 O O . VAL A 1 103 ? -12.266 5.802 13.838 1.00 96.88 103 VAL A O 1
ATOM 806 N N . VAL A 1 104 ? -13.001 3.680 13.673 1.00 96.56 104 VAL A N 1
ATOM 807 C CA . VAL A 1 104 ? -14.309 4.019 13.110 1.00 96.56 104 VAL A CA 1
ATOM 808 C C . VAL A 1 104 ? -15.341 3.987 14.229 1.00 96.56 104 VAL A C 1
ATOM 810 O O . VAL A 1 104 ? -15.610 2.936 14.807 1.00 96.56 104 VAL A O 1
ATOM 813 N N . LEU A 1 105 ? -15.899 5.152 14.548 1.00 94.75 105 LEU A N 1
ATOM 814 C CA . LEU A 1 105 ? -16.932 5.310 15.569 1.00 94.75 105 LEU A CA 1
ATOM 815 C C . LEU A 1 105 ? -18.320 4.893 15.040 1.00 94.75 105 LEU A C 1
ATOM 817 O O . LEU A 1 105 ? -18.530 4.864 13.825 1.00 94.75 105 LEU A O 1
ATOM 821 N N . PRO A 1 106 ? -19.314 4.649 15.920 1.00 92.56 106 PRO A N 1
ATOM 822 C CA . PRO A 1 106 ? -20.666 4.249 15.508 1.00 92.56 106 PRO A CA 1
ATOM 823 C C . PRO A 1 106 ? -21.372 5.248 14.580 1.00 92.56 106 PRO A C 1
ATOM 825 O O . PRO A 1 106 ? -22.229 4.870 13.790 1.00 92.56 106 PRO A O 1
ATOM 828 N N . ASN A 1 107 ? -20.989 6.524 14.641 1.00 94.19 107 ASN A N 1
ATOM 829 C CA . ASN A 1 107 ? -21.477 7.586 13.758 1.00 94.19 107 ASN A CA 1
ATOM 830 C C . ASN A 1 107 ? -20.721 7.653 12.410 1.00 94.19 107 ASN A C 1
ATOM 832 O O . ASN A 1 107 ? -20.755 8.687 11.745 1.00 94.19 107 ASN A O 1
ATOM 836 N N . ALA A 1 108 ? -19.979 6.600 12.048 1.00 90.50 108 ALA A N 1
ATOM 837 C CA . ALA A 1 108 ? -19.101 6.509 10.878 1.00 90.50 108 ALA A CA 1
ATOM 838 C C . ALA A 1 108 ? -17.969 7.558 10.820 1.00 90.50 108 ALA A C 1
ATOM 840 O O . ALA A 1 108 ? -17.302 7.706 9.792 1.00 90.50 108 ALA A O 1
ATOM 841 N N . THR A 1 109 ? -17.708 8.270 11.921 1.00 95.75 109 THR A N 1
ATOM 842 C CA . THR A 1 109 ? -16.581 9.206 12.007 1.00 95.75 109 THR A CA 1
ATOM 843 C C . THR A 1 109 ? -15.275 8.440 12.170 1.00 95.75 109 THR A C 1
ATOM 845 O O . THR A 1 109 ? -15.190 7.493 12.953 1.00 95.75 109 THR A O 1
ATOM 848 N N . ARG A 1 110 ? -14.244 8.875 11.442 1.00 96.56 110 ARG A N 1
ATOM 849 C CA . ARG A 1 110 ? -12.893 8.311 11.509 1.00 96.56 110 ARG A CA 1
ATOM 850 C C . ARG A 1 110 ? -12.023 9.164 12.414 1.00 96.56 110 ARG A C 1
ATOM 852 O O . ARG A 1 110 ? -11.785 10.331 12.113 1.00 96.56 110 ARG A O 1
ATOM 859 N N . VAL A 1 111 ? -11.530 8.573 13.495 1.00 96.81 111 VAL A N 1
ATOM 860 C CA . VAL A 1 111 ? -10.576 9.224 14.395 1.00 96.81 111 VAL A CA 1
ATOM 861 C C . VAL A 1 111 ? -9.177 8.684 14.098 1.00 96.81 111 VAL A C 1
ATOM 863 O O . VAL A 1 111 ? -8.985 7.470 14.201 1.00 96.81 111 VAL A O 1
ATOM 866 N N . PRO A 1 112 ? -8.202 9.533 13.724 1.00 96.38 112 PRO A N 1
ATOM 867 C CA . PRO A 1 112 ? -6.836 9.083 13.476 1.00 96.38 112 PRO A CA 1
ATOM 868 C C . PRO A 1 112 ? -6.232 8.508 14.762 1.00 96.38 112 PRO A C 1
ATOM 870 O O . PRO A 1 112 ? -6.299 9.125 15.825 1.00 96.38 112 PRO A O 1
ATOM 873 N N . ALA A 1 113 ? -5.668 7.307 14.658 1.00 95.31 113 ALA A N 1
ATOM 874 C CA . ALA A 1 113 ? -5.059 6.579 15.765 1.00 95.31 113 ALA A CA 1
ATOM 875 C C . ALA A 1 113 ? -3.536 6.734 15.753 1.00 95.31 113 ALA A C 1
ATOM 877 O O . ALA A 1 113 ? -2.948 7.200 16.725 1.00 95.31 113 ALA A O 1
ATOM 878 N N . PHE A 1 114 ? -2.894 6.349 14.649 1.00 94.31 114 PHE A N 1
ATOM 879 C CA . PHE A 1 114 ? -1.448 6.448 14.468 1.00 94.31 114 PHE A CA 1
ATOM 880 C C . PHE A 1 114 ? -1.077 6.395 12.982 1.00 94.31 114 PHE A C 1
ATOM 882 O O . PHE A 1 114 ? -1.846 5.913 12.148 1.00 94.31 114 PHE A O 1
ATOM 889 N N . LEU A 1 115 ? 0.134 6.849 12.665 1.00 96.31 115 LEU A N 1
ATOM 890 C CA . LEU A 1 115 ? 0.707 6.823 11.323 1.00 96.31 115 LEU A CA 1
ATOM 891 C C . LEU A 1 115 ? 1.994 6.002 11.333 1.00 96.31 115 LEU A C 1
ATOM 893 O O . LEU A 1 115 ? 2.924 6.302 12.079 1.00 96.31 115 LEU A O 1
ATOM 897 N N . LEU A 1 116 ? 2.066 4.993 10.469 1.00 95.38 116 LEU A N 1
ATOM 898 C CA . LEU A 1 116 ? 3.265 4.190 10.272 1.00 95.38 116 LEU A CA 1
ATOM 899 C C . LEU A 1 116 ? 3.970 4.559 8.980 1.00 95.38 116 LEU A C 1
ATOM 901 O O . LEU A 1 116 ? 3.372 4.965 7.978 1.00 95.38 116 LEU A O 1
ATOM 905 N N . HIS A 1 117 ? 5.283 4.388 9.013 1.00 97.06 117 HIS A N 1
ATOM 906 C CA . HIS A 1 117 ? 6.156 4.613 7.889 1.00 97.06 117 HIS A CA 1
ATOM 907 C C . HIS A 1 117 ? 6.817 3.306 7.471 1.00 97.06 117 HIS A C 1
ATOM 909 O O . HIS A 1 117 ? 7.595 2.730 8.217 1.00 97.06 117 HIS A O 1
ATOM 915 N N . LEU A 1 118 ? 6.485 2.848 6.264 1.00 95.19 118 LEU A N 1
ATOM 916 C CA . LEU A 1 118 ? 6.845 1.533 5.752 1.00 95.19 118 LEU A CA 1
ATOM 917 C C . LEU A 1 118 ? 7.920 1.656 4.672 1.00 95.19 118 LEU A C 1
ATOM 919 O O . LEU A 1 118 ? 7.801 2.461 3.743 1.00 95.19 118 LEU A O 1
ATOM 923 N N . ALA A 1 119 ? 8.947 0.824 4.792 1.00 95.88 119 ALA A N 1
ATOM 924 C CA . ALA A 1 119 ? 9.933 0.566 3.756 1.00 95.88 119 ALA A CA 1
ATOM 925 C C . ALA A 1 119 ? 10.094 -0.952 3.649 1.00 95.88 119 ALA A C 1
ATOM 927 O O . ALA A 1 119 ? 10.433 -1.604 4.634 1.00 95.88 119 ALA A O 1
ATOM 928 N N . ALA A 1 120 ? 9.806 -1.507 2.477 1.00 94.94 120 ALA A N 1
ATOM 929 C CA . ALA A 1 120 ? 9.885 -2.939 2.229 1.00 94.94 120 ALA A CA 1
ATOM 930 C C . ALA A 1 120 ? 10.714 -3.203 0.976 1.00 94.94 120 ALA A C 1
ATOM 932 O O . ALA A 1 120 ? 10.581 -2.499 -0.028 1.00 94.94 120 ALA A O 1
ATOM 933 N N . THR A 1 121 ? 11.547 -4.234 1.039 1.00 94.56 121 THR A N 1
ATOM 934 C CA . THR A 1 121 ? 12.274 -4.761 -0.111 1.00 94.56 121 THR A CA 1
ATOM 935 C C . THR A 1 121 ? 11.824 -6.188 -0.377 1.00 94.56 121 THR A C 1
ATOM 937 O O . THR A 1 121 ? 11.563 -6.956 0.548 1.00 94.56 121 THR A O 1
ATOM 940 N N . ALA A 1 122 ? 11.701 -6.533 -1.652 1.00 91.06 122 ALA A N 1
ATOM 941 C CA . ALA A 1 122 ? 11.336 -7.868 -2.097 1.00 91.06 122 ALA A CA 1
ATOM 942 C C . ALA A 1 122 ? 12.322 -8.338 -3.164 1.00 91.06 122 ALA A C 1
ATOM 944 O O . ALA A 1 122 ? 12.799 -7.542 -3.978 1.00 91.06 122 ALA A O 1
ATOM 945 N N . ARG A 1 123 ? 12.606 -9.640 -3.145 1.00 91.62 123 ARG A N 1
ATOM 946 C CA . ARG A 1 123 ? 13.379 -10.339 -4.167 1.00 91.62 123 ARG A CA 1
ATOM 947 C C . ARG A 1 123 ? 12.489 -11.429 -4.752 1.00 91.62 123 ARG A C 1
ATOM 949 O O . ARG A 1 123 ? 11.936 -12.216 -3.984 1.00 91.62 123 ARG A O 1
ATOM 956 N N . GLY A 1 124 ? 12.321 -11.406 -6.067 1.00 78.94 124 GLY A N 1
ATOM 957 C CA . GLY A 1 124 ? 11.587 -12.403 -6.846 1.00 78.94 124 GLY A CA 1
ATOM 958 C C . GLY A 1 124 ? 12.515 -13.225 -7.715 1.00 78.94 124 GLY A C 1
ATOM 959 O O . GLY A 1 124 ? 13.599 -12.699 -8.069 1.00 78.94 124 GLY A O 1
#

pLDDT: mean 90.65, std 8.63, range [55.75, 97.75]

Sequence (124 aa):
PMALPAAREPMLLLAITEFVANSAAFTYFTAGALRRNISSNMLPQRFPLQLRTKSMGHFAPQLQERYPDQPMELHLSARRQPLLSCRPDALHGALFGSAEAFVVLPNATRVPAFLLHLAATARG

Radius of gyration: 20.66 Å; Cα contacts (8 Å, |Δi|>4): 2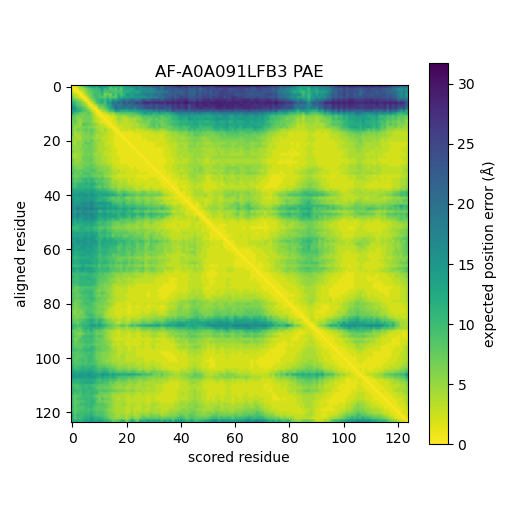06; chains: 1; bounding box: 43×31×60 Å

Organism: Cathartes aura (NCBI: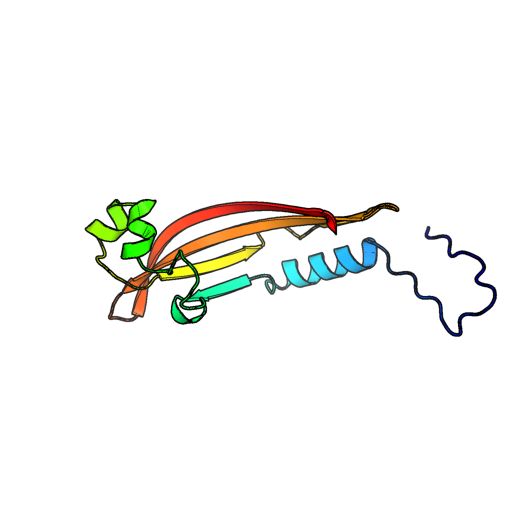txid43455)

Foldseek 3Di:
DDDDPPDPDDPDDDDDAQVNVQVVLVVCQVVQVQKDKDWQVNDDPPPQQGQWLVSCCVVVVVSCVVPNGFTKMKIKGFPDRKGWHDDPVWIKIKTWIKIWMWGQDPVRDTDTDDMDTDIDMDTD